Protein AF-A0A386C7W8-F1 (afdb_monomer)

Radius of gyration: 18.04 Å; Cα contacts (8 Å, |Δi|>4): 82; chains: 1; bounding box: 44×25×48 Å

Solvent-accessible surface area (backbone atoms only — not comparable to full-atom values): 5626 Å² total; per-residue (Å²): 112,78,83,61,65,72,89,78,61,90,92,57,64,83,84,50,58,56,78,46,75,53,76,37,80,68,48,54,60,81,79,42,95,68,82,95,74,76,75,86,67,81,98,63,69,48,58,48,79,43,73,66,66,63,45,79,48,74,40,78,89,79,74,44,78,48,80,35,64,56,84,72,88,48,92,96,60,74,98,123

Sequence (80 aa):
MAETQADIPEGLPSTAAGIYGYLGYEMVRLMERLPDRHDRGLDLPDALLMRPTVLAVFDTLKDELYLTAPVYVRQGVNAR

Secondary structure (DSSP, 8-state):
-GGG--PPPTTS-GGGS--EEEE-GGGGGGTS---S---------SEEEE--S-EEEEETTTTEEEEE------TT----

Foldseek 3Di:
DVQQDDDDDPPDPPVLWDKDWDAAPCCVVVVDPDPPPDPDDPPDDRIDIDGDQWDWDQDPVVRDIDIHGDDGDDPPDDPD

Structure (mmCIF, N/CA/C/O backbone):
data_AF-A0A386C7W8-F1
#
_entry.id   AF-A0A386C7W8-F1
#
loop_
_atom_site.group_PDB
_atom_site.id
_atom_site.type_symbol
_atom_site.label_atom_id
_atom_site.label_alt_id
_atom_site.label_comp_id
_atom_site.label_asym_id
_atom_site.label_entity_id
_atom_site.label_seq_id
_atom_site.pdbx_PDB_ins_code
_atom_site.Cartn_x
_atom_site.Cartn_y
_atom_site.Cartn_z
_atom_site.occupancy
_atom_site.B_iso_or_equiv
_atom_site.auth_seq_id
_atom_site.auth_comp_id
_atom_site.auth_asym_id
_atom_site.auth_atom_id
_atom_site.pdbx_PDB_model_num
ATOM 1 N N . MET A 1 1 ? -5.055 11.259 -8.855 1.00 52.72 1 MET A N 1
ATOM 2 C CA . MET A 1 1 ? -4.552 11.156 -7.464 1.00 52.72 1 MET A CA 1
ATOM 3 C C . MET A 1 1 ? -5.592 11.596 -6.435 1.00 52.72 1 MET A C 1
ATOM 5 O O . MET A 1 1 ? -5.769 10.869 -5.471 1.00 52.72 1 MET A O 1
ATOM 9 N N . ALA A 1 2 ? -6.345 12.683 -6.661 1.00 62.19 2 ALA A N 1
ATOM 10 C CA . ALA A 1 2 ? -7.396 13.140 -5.735 1.00 62.19 2 ALA A CA 1
ATOM 11 C C . ALA A 1 2 ? -8.466 12.075 -5.398 1.00 62.19 2 ALA A C 1
ATOM 13 O O . ALA A 1 2 ? -8.921 11.994 -4.269 1.00 62.19 2 ALA A O 1
ATOM 14 N N . GLU A 1 3 ? -8.825 11.206 -6.348 1.00 66.94 3 GLU A N 1
ATOM 15 C CA . GLU A 1 3 ? -9.873 10.185 -6.160 1.00 66.94 3 GLU A CA 1
ATOM 16 C C . GLU A 1 3 ? -9.477 9.022 -5.226 1.00 66.94 3 GLU A C 1
ATOM 18 O O . GLU A 1 3 ? -10.300 8.182 -4.876 1.00 66.94 3 GLU A O 1
ATOM 23 N N . THR A 1 4 ? -8.199 8.906 -4.857 1.00 70.12 4 THR A N 1
ATOM 24 C CA . THR A 1 4 ? -7.717 7.896 -3.889 1.00 70.12 4 THR A CA 1
ATOM 25 C C . THR A 1 4 ? -7.040 8.539 -2.685 1.00 70.12 4 THR A C 1
ATOM 27 O O . THR A 1 4 ? -6.441 7.856 -1.861 1.00 70.12 4 THR A O 1
ATOM 30 N N . GLN A 1 5 ? -7.135 9.862 -2.572 1.00 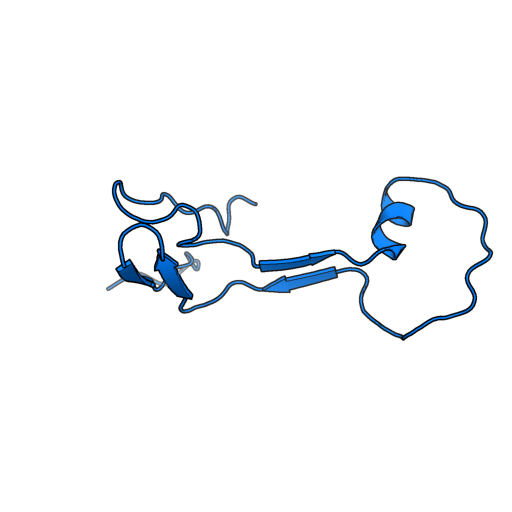79.38 5 GLN A N 1
ATOM 31 C CA . GLN A 1 5 ? -6.686 10.560 -1.386 1.00 79.38 5 GLN A CA 1
ATOM 32 C C . GLN A 1 5 ? -7.615 10.191 -0.227 1.00 79.38 5 GLN A C 1
ATOM 34 O O . GLN A 1 5 ? -8.833 10.324 -0.332 1.00 79.38 5 GLN A O 1
ATOM 39 N N . ALA A 1 6 ? -7.025 9.716 0.862 1.00 81.62 6 ALA A N 1
ATOM 40 C CA . ALA A 1 6 ? -7.723 9.408 2.095 1.00 81.62 6 ALA A CA 1
ATOM 41 C C .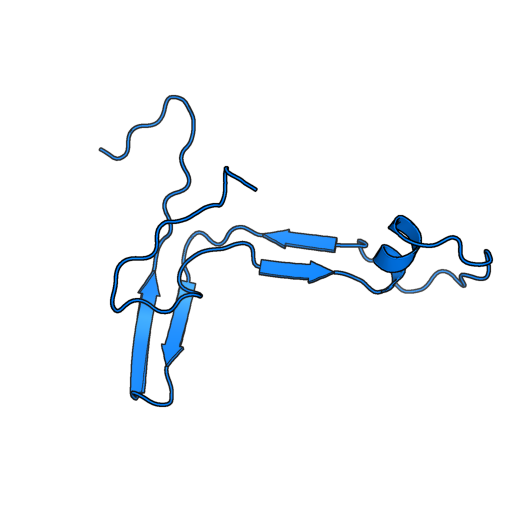 ALA A 1 6 ? -7.116 10.259 3.207 1.00 81.62 6 ALA A C 1
ATOM 43 O O . ALA A 1 6 ? -5.893 10.345 3.320 1.00 81.62 6 ALA A O 1
ATOM 44 N N . ASP A 1 7 ? -7.975 10.895 3.997 1.00 85.50 7 ASP A N 1
ATOM 45 C CA . ASP A 1 7 ? -7.564 11.485 5.264 1.00 85.50 7 ASP A CA 1
ATOM 46 C C . ASP A 1 7 ? -7.519 10.360 6.298 1.00 85.50 7 ASP A C 1
ATOM 48 O O . ASP A 1 7 ? -8.526 9.680 6.514 1.00 85.50 7 ASP A O 1
ATOM 52 N N . ILE A 1 8 ? -6.334 10.087 6.844 1.00 85.19 8 ILE A N 1
ATOM 53 C CA . ILE A 1 8 ? -6.123 8.972 7.768 1.00 85.19 8 ILE A CA 1
ATOM 54 C C . ILE A 1 8 ? -6.258 9.510 9.194 1.00 85.19 8 ILE A C 1
ATOM 56 O O . ILE A 1 8 ? -5.448 10.349 9.590 1.00 85.19 8 ILE A O 1
ATOM 60 N N . PRO A 1 9 ? -7.243 9.030 9.975 1.00 86.06 9 PRO A N 1
ATOM 61 C CA . PRO A 1 9 ? -7.391 9.411 11.373 1.00 86.06 9 PRO A CA 1
ATOM 62 C C . PRO A 1 9 ? -6.117 9.177 12.186 1.00 86.06 9 PRO A C 1
ATOM 64 O O . PRO A 1 9 ? -5.392 8.201 11.969 1.00 86.06 9 PRO A O 1
ATOM 67 N N . GLU A 1 10 ? -5.888 10.034 13.181 1.00 85.50 10 GLU A N 1
ATOM 68 C CA . GLU A 1 10 ? -4.808 9.831 14.144 1.00 85.50 10 GLU A CA 1
ATOM 69 C C . GLU A 1 10 ? -4.940 8.467 14.838 1.00 85.50 10 GLU A C 1
ATOM 71 O O . GLU A 1 10 ? -6.028 8.038 15.223 1.00 85.50 10 GLU A O 1
ATOM 76 N N . GLY A 1 11 ? -3.809 7.775 14.988 1.00 85.81 11 GLY A N 1
ATOM 77 C CA . GLY A 1 11 ? -3.748 6.449 15.603 1.00 85.81 11 GLY A CA 1
ATOM 78 C C . GLY A 1 11 ? -3.921 5.275 14.635 1.00 85.81 11 GLY A C 1
ATOM 79 O O . GLY A 1 11 ? -3.642 4.148 15.034 1.00 85.81 11 GLY A O 1
ATOM 80 N N . LEU A 1 12 ? -4.300 5.505 13.372 1.00 87.88 12 LEU A N 1
ATOM 81 C CA . LEU A 1 12 ? -4.254 4.468 12.336 1.00 87.88 12 LEU A CA 1
ATOM 82 C C . LEU A 1 12 ? -2.907 4.468 11.591 1.00 87.88 12 LEU A C 1
ATOM 84 O O . LEU A 1 12 ? -2.307 5.529 11.396 1.00 87.88 12 LEU A O 1
ATOM 88 N N . PRO A 1 13 ? -2.423 3.299 11.129 1.00 88.00 13 PRO A N 1
ATOM 89 C CA . PRO A 1 13 ? -1.250 3.233 10.265 1.00 88.00 13 PRO A CA 1
ATOM 90 C C . PRO A 1 13 ? -1.449 4.061 8.992 1.00 88.00 13 PRO A C 1
ATOM 92 O O . PRO A 1 13 ? -2.515 4.029 8.382 1.00 88.00 13 PRO A O 1
ATOM 95 N N . SER A 1 14 ? -0.401 4.736 8.517 1.00 85.50 14 SER A N 1
ATOM 96 C CA . SER A 1 14 ? -0.457 5.492 7.252 1.00 85.50 14 SER A CA 1
ATOM 97 C C . SER A 1 14 ? -0.765 4.606 6.038 1.00 85.50 14 SER A C 1
ATOM 99 O O . SER A 1 14 ? -1.274 5.079 5.028 1.00 85.50 14 SER A O 1
ATOM 101 N N . THR A 1 15 ? -0.504 3.304 6.149 1.00 87.19 15 THR A N 1
ATOM 102 C CA . THR A 1 15 ? -0.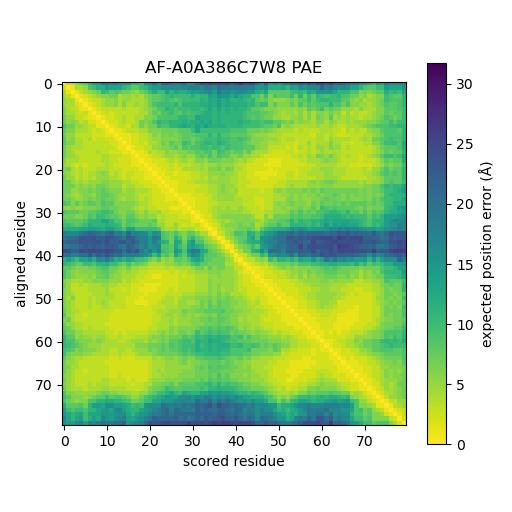826 2.273 5.158 1.00 87.19 15 THR A CA 1
ATOM 103 C C . THR A 1 15 ? -2.273 1.775 5.243 1.00 87.19 15 THR A C 1
ATOM 105 O O . THR A 1 15 ? -2.601 0.789 4.589 1.00 87.19 15 THR A O 1
ATOM 108 N N . ALA A 1 16 ? -3.145 2.414 6.029 1.00 88.12 16 ALA A N 1
ATOM 109 C CA . ALA A 1 16 ? -4.545 2.020 6.207 1.00 88.12 16 ALA A CA 1
ATOM 110 C C . ALA A 1 16 ? -5.435 2.247 4.970 1.00 88.12 16 ALA A C 1
ATOM 112 O O . ALA A 1 16 ? -6.510 1.649 4.883 1.00 88.12 16 ALA A O 1
ATOM 113 N N . ALA A 1 17 ? -5.021 3.101 4.031 1.00 89.31 17 ALA A N 1
ATOM 114 C CA . ALA A 1 17 ? -5.688 3.304 2.751 1.00 89.31 17 ALA A CA 1
ATOM 115 C C . ALA A 1 17 ? -4.684 3.778 1.693 1.00 89.31 17 ALA A C 1
ATOM 117 O O . ALA A 1 17 ? -3.753 4.520 1.993 1.00 89.31 17 ALA A O 1
ATOM 118 N N . GLY A 1 18 ? -4.891 3.382 0.437 1.00 88.06 18 GLY A N 1
ATOM 119 C CA . GLY A 1 18 ? -4.017 3.793 -0.658 1.00 88.06 18 GLY A CA 1
ATOM 120 C C . GLY A 1 18 ? -4.211 2.986 -1.937 1.00 88.06 18 GLY A C 1
ATOM 121 O O . GLY A 1 18 ? -5.197 2.260 -2.094 1.00 88.06 18 GLY A O 1
ATOM 122 N N . ILE A 1 19 ? -3.249 3.138 -2.847 1.00 91.31 19 ILE A N 1
ATOM 123 C CA . ILE A 1 19 ? -3.094 2.328 -4.058 1.00 91.31 19 ILE A CA 1
ATOM 124 C C . ILE A 1 19 ? -1.895 1.405 -3.852 1.00 91.31 19 ILE A C 1
ATOM 126 O O . ILE A 1 19 ? -0.834 1.861 -3.433 1.00 91.31 19 ILE A O 1
ATOM 130 N N . TYR A 1 20 ? -2.059 0.128 -4.180 1.00 91.94 20 TYR A N 1
ATOM 131 C CA . TYR A 1 20 ? -1.045 -0.907 -3.982 1.00 91.94 20 TYR A CA 1
ATOM 132 C C . TYR A 1 20 ? -0.797 -1.647 -5.282 1.00 91.94 20 TYR A C 1
ATOM 134 O O . TYR A 1 20 ? -1.684 -1.733 -6.123 1.00 91.94 20 TYR A O 1
ATOM 142 N N . GLY A 1 21 ? 0.390 -2.214 -5.440 1.00 93.62 21 GLY A N 1
ATOM 143 C CA . GLY A 1 21 ? 0.729 -3.004 -6.6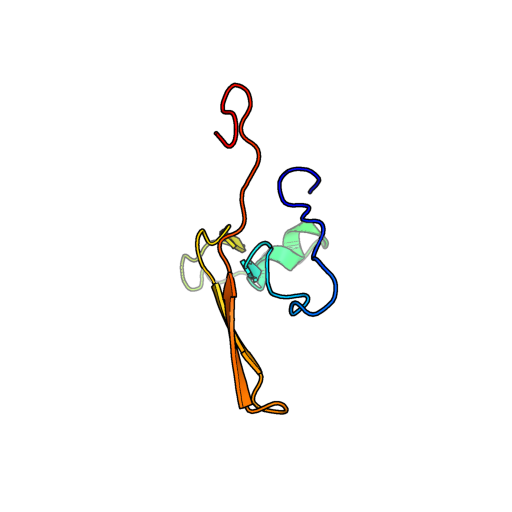11 1.00 93.62 21 GLY A CA 1
ATOM 144 C 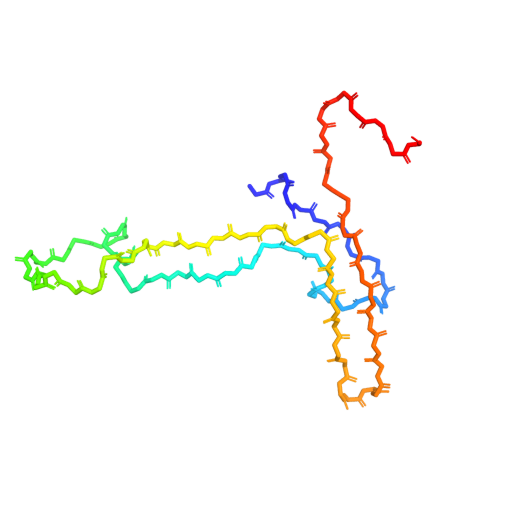C . GLY A 1 21 ? 2.189 -2.831 -6.981 1.00 93.62 21 GLY A C 1
ATOM 145 O O . GLY A 1 21 ? 3.021 -2.636 -6.097 1.00 93.62 21 GLY A O 1
ATOM 146 N N . TYR A 1 22 ? 2.499 -2.913 -8.270 1.00 93.81 22 TYR A N 1
ATOM 147 C CA . TYR A 1 22 ? 3.871 -2.838 -8.750 1.00 93.81 22 TYR A CA 1
ATOM 148 C C . TYR A 1 22 ? 4.017 -1.943 -9.972 1.00 93.81 22 TYR A C 1
ATOM 150 O O . TYR A 1 22 ? 3.088 -1.756 -10.762 1.00 93.81 22 TYR A O 1
ATOM 158 N N . LEU A 1 23 ? 5.238 -1.436 -10.106 1.00 93.19 23 LEU A N 1
ATOM 159 C CA . LEU A 1 23 ? 5.759 -0.741 -11.267 1.00 93.19 23 LEU A CA 1
ATOM 160 C C . LEU A 1 23 ? 6.874 -1.626 -11.832 1.00 93.19 23 LEU A C 1
ATOM 162 O O . LEU A 1 23 ? 7.866 -1.899 -11.155 1.00 93.19 23 LEU A O 1
ATOM 166 N N . GLY A 1 24 ? 6.653 -2.155 -13.023 1.00 89.44 24 GLY A N 1
ATOM 167 C CA . GLY A 1 24 ? 7.579 -3.003 -13.753 1.00 89.44 24 GLY A CA 1
ATOM 168 C C . GLY A 1 24 ? 8.780 -2.213 -14.254 1.00 89.44 24 GLY A C 1
ATOM 169 O O . GLY A 1 24 ? 8.726 -0.997 -14.435 1.00 89.44 24 GLY A O 1
ATOM 170 N N . TYR A 1 25 ? 9.878 -2.926 -14.496 1.00 86.12 25 TYR A N 1
ATOM 171 C CA . TYR A 1 25 ? 11.136 -2.321 -14.934 1.00 86.12 25 TYR A CA 1
ATOM 172 C C . TYR A 1 25 ? 10.969 -1.490 -16.214 1.00 86.12 25 TYR A C 1
ATOM 174 O O . TYR A 1 25 ? 11.494 -0.384 -16.310 1.00 86.12 25 TYR A O 1
ATOM 182 N N . GLU A 1 26 ? 10.159 -1.979 -17.154 1.00 83.94 26 GLU A N 1
ATOM 183 C CA . GLU A 1 26 ? 9.933 -1.344 -18.453 1.00 83.94 26 GLU A CA 1
ATOM 184 C C . GLU A 1 26 ? 9.247 0.033 -18.363 1.00 83.94 26 GLU A C 1
ATOM 186 O O . GLU A 1 26 ? 9.388 0.840 -19.285 1.00 83.94 26 GLU A O 1
ATOM 191 N N . MET A 1 27 ? 8.638 0.398 -17.221 1.00 88.38 27 MET A N 1
ATOM 192 C CA . MET A 1 27 ? 8.117 1.756 -16.996 1.00 88.38 27 MET A CA 1
ATOM 193 C C . MET A 1 27 ? 9.168 2.855 -17.148 1.00 88.38 27 MET A C 1
ATOM 195 O O . MET A 1 27 ? 8.811 3.990 -17.466 1.00 88.38 27 MET A O 1
ATOM 199 N N . VAL A 1 28 ? 10.454 2.553 -16.938 1.00 87.94 28 VAL A N 1
ATOM 200 C CA . VAL A 1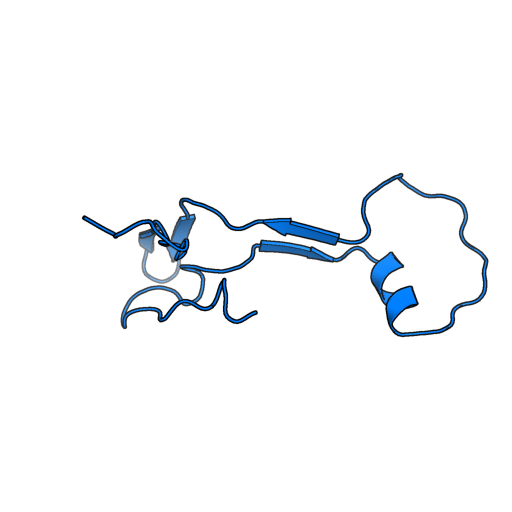 28 ? 11.537 3.537 -17.099 1.00 87.94 28 VAL A CA 1
ATOM 201 C C . VAL A 1 28 ? 11.567 4.137 -18.511 1.00 87.94 28 VAL A C 1
ATOM 203 O O . VAL A 1 28 ? 11.900 5.311 -18.679 1.00 87.94 28 VAL A O 1
ATOM 206 N N . ARG A 1 29 ? 11.117 3.387 -19.527 1.00 87.25 29 ARG A N 1
ATOM 207 C CA . ARG A 1 29 ? 11.029 3.858 -20.921 1.00 87.25 29 ARG A CA 1
ATOM 208 C C . ARG A 1 29 ? 10.019 4.984 -21.125 1.00 87.25 29 ARG A C 1
ATOM 210 O O . ARG A 1 29 ? 10.102 5.700 -22.119 1.00 87.25 29 ARG A O 1
ATOM 217 N N . LEU A 1 30 ? 9.074 5.156 -20.200 1.00 87.38 30 LEU A N 1
ATOM 218 C CA . LEU A 1 30 ? 8.138 6.282 -20.223 1.00 87.38 30 LEU A CA 1
ATOM 219 C C . LEU A 1 30 ? 8.809 7.599 -19.807 1.00 87.38 30 LEU A C 1
ATOM 221 O O . LEU A 1 30 ? 8.285 8.668 -20.112 1.00 87.38 30 LEU A O 1
ATOM 225 N N . MET A 1 31 ? 9.959 7.528 -19.130 1.00 90.81 31 MET A N 1
ATOM 226 C CA . MET A 1 31 ? 10.704 8.691 -18.641 1.00 90.81 31 MET A CA 1
ATOM 227 C C . MET A 1 31 ? 11.984 8.940 -19.448 1.00 90.81 31 MET A C 1
ATOM 229 O O . MET A 1 31 ? 12.400 10.088 -19.595 1.00 90.81 31 MET A O 1
ATOM 233 N N . GLU A 1 32 ? 12.593 7.890 -20.008 1.00 89.00 32 GLU A N 1
ATOM 234 C CA . GLU A 1 32 ? 13.870 7.971 -20.721 1.00 89.00 32 GLU A CA 1
ATOM 235 C C . GLU A 1 32 ? 13.837 7.291 -22.096 1.00 89.00 32 GLU A C 1
ATOM 237 O O . GLU A 1 32 ? 13.213 6.249 -22.298 1.00 89.00 32 GLU A O 1
ATOM 242 N N . ARG A 1 33 ? 14.584 7.848 -23.060 1.00 87.06 33 ARG A N 1
ATOM 243 C CA . ARG A 1 33 ? 14.827 7.187 -24.350 1.00 87.06 33 ARG A CA 1
ATOM 244 C C . ARG A 1 33 ? 15.934 6.157 -24.206 1.00 87.06 33 ARG A C 1
ATOM 246 O O . ARG A 1 33 ? 17.109 6.510 -24.142 1.00 87.06 33 ARG A O 1
ATOM 253 N N . LEU A 1 34 ? 15.549 4.890 -24.239 1.00 84.00 34 LEU A N 1
ATOM 254 C CA . LEU A 1 34 ? 16.471 3.762 -24.220 1.00 84.00 34 LEU A CA 1
ATOM 255 C C . LEU A 1 34 ? 16.603 3.133 -25.615 1.00 84.00 34 LEU A C 1
ATOM 257 O O . LEU A 1 34 ? 15.645 3.155 -26.390 1.00 84.00 34 LEU A O 1
ATOM 261 N N . PRO A 1 35 ? 17.775 2.568 -25.954 1.00 83.81 35 PRO A N 1
ATOM 262 C CA . PRO A 1 35 ? 17.949 1.832 -27.198 1.00 83.81 35 PRO A CA 1
ATOM 263 C C . PRO A 1 35 ? 17.000 0.628 -27.257 1.00 83.81 35 PRO A C 1
ATOM 265 O O . PRO A 1 35 ? 16.756 -0.053 -26.255 1.00 83.81 35 PRO A O 1
ATOM 268 N N . ASP A 1 36 ? 16.476 0.367 -28.452 1.00 71.12 36 ASP A N 1
ATOM 269 C CA . ASP A 1 36 ? 15.488 -0.681 -28.702 1.00 71.12 36 ASP A CA 1
ATOM 270 C C . ASP A 1 36 ? 16.188 -2.047 -28.822 1.00 71.12 36 ASP A C 1
ATOM 272 O O . ASP A 1 36 ? 16.522 -2.531 -29.902 1.00 71.12 36 ASP A O 1
ATOM 276 N N . ARG A 1 37 ? 16.559 -2.604 -27.665 1.00 67.88 37 ARG A N 1
ATOM 277 C CA . ARG A 1 37 ? 17.258 -3.892 -27.507 1.00 67.88 37 ARG A CA 1
ATOM 278 C C . ARG A 1 37 ? 16.488 -4.844 -26.592 1.00 67.88 37 ARG A C 1
ATOM 280 O O . ARG A 1 37 ? 17.083 -5.569 -25.801 1.00 67.88 37 ARG A O 1
ATOM 287 N N . HIS A 1 38 ? 15.162 -4.791 -26.641 1.00 66.75 38 HIS A N 1
ATOM 288 C CA . HIS A 1 38 ? 14.333 -5.587 -25.750 1.00 66.75 38 HIS A CA 1
ATOM 289 C C . HIS A 1 38 ? 14.048 -6.970 -26.355 1.00 66.75 38 HIS A C 1
ATOM 291 O O . HIS A 1 38 ? 13.167 -7.117 -27.205 1.00 66.75 38 HIS A O 1
ATOM 297 N N . ASP A 1 39 ? 14.754 -8.000 -25.883 1.00 67.56 39 ASP A N 1
ATOM 298 C CA . ASP A 1 39 ? 14.282 -9.380 -26.025 1.00 67.56 39 ASP A CA 1
ATOM 299 C C . ASP A 1 39 ? 12.978 -9.494 -25.237 1.00 67.56 39 ASP A C 1
ATOM 301 O O . ASP A 1 39 ? 12.956 -9.216 -24.039 1.00 67.56 39 ASP A O 1
ATOM 305 N N . ARG A 1 40 ? 11.865 -9.817 -25.910 1.00 62.66 40 ARG A N 1
ATOM 306 C CA . ARG A 1 40 ? 10.543 -9.887 -25.268 1.00 62.66 40 ARG A CA 1
ATOM 307 C C . ARG A 1 40 ? 10.590 -10.877 -24.101 1.00 62.66 40 ARG A C 1
ATOM 309 O O . ARG A 1 40 ? 10.586 -12.085 -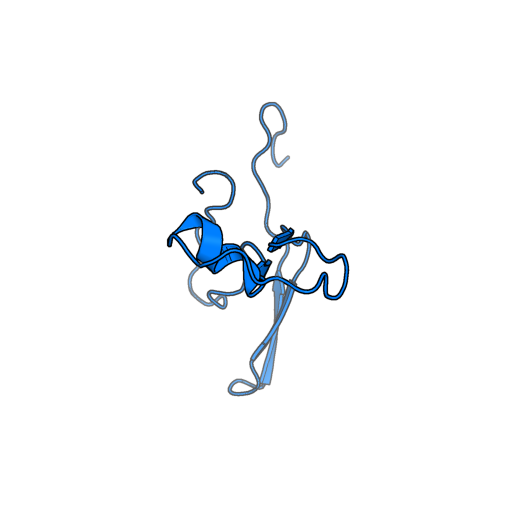24.316 1.00 62.66 40 ARG A O 1
ATOM 316 N N . GLY A 1 41 ? 10.676 -10.334 -22.887 1.00 71.94 41 GLY A N 1
ATOM 317 C CA . GLY A 1 41 ? 10.594 -11.064 -21.632 1.00 71.94 41 GLY A CA 1
ATOM 318 C C . GLY A 1 41 ? 9.189 -11.608 -21.375 1.00 71.94 41 GLY A C 1
ATOM 319 O O . GLY A 1 41 ? 8.419 -11.884 -22.292 1.00 71.94 41 GLY A O 1
ATOM 320 N N . LEU A 1 42 ? 8.852 -11.777 -20.100 1.00 74.19 42 LEU A N 1
ATOM 321 C CA . LEU A 1 42 ? 7.521 -12.211 -19.683 1.00 74.19 42 LEU A CA 1
ATOM 322 C C . LEU A 1 42 ? 6.502 -11.126 -20.078 1.00 74.19 42 LEU A C 1
ATOM 324 O O . LEU A 1 42 ? 6.718 -9.964 -19.748 1.00 74.19 42 LEU A O 1
ATOM 328 N N . ASP A 1 43 ? 5.432 -11.500 -20.789 1.00 82.69 43 ASP A N 1
ATOM 329 C CA . ASP A 1 43 ? 4.339 -10.625 -21.260 1.00 82.69 43 ASP A CA 1
ATOM 330 C C . ASP A 1 43 ? 3.500 -10.099 -20.079 1.00 82.69 43 ASP A C 1
ATOM 332 O O . ASP A 1 43 ? 2.369 -10.515 -19.828 1.00 82.69 43 ASP A O 1
ATOM 336 N N . LEU A 1 44 ? 4.131 -9.258 -19.263 1.00 86.94 44 LEU A N 1
ATOM 337 C CA . LEU A 1 44 ? 3.591 -8.676 -18.045 1.00 86.94 44 LEU A CA 1
ATOM 338 C C . LEU A 1 44 ? 3.275 -7.199 -18.291 1.00 86.94 44 LEU A C 1
ATOM 340 O O . LEU A 1 44 ? 3.981 -6.540 -19.054 1.00 86.94 44 LEU A O 1
ATOM 344 N N . PRO A 1 45 ? 2.246 -6.650 -17.629 1.00 88.25 45 PRO A N 1
ATOM 345 C CA . PRO A 1 45 ? 1.962 -5.230 -17.734 1.00 88.25 45 PRO A CA 1
ATOM 346 C C . PRO A 1 45 ? 3.074 -4.403 -17.075 1.00 88.25 45 PRO A C 1
ATOM 348 O O . PRO A 1 45 ? 3.627 -4.789 -16.044 1.00 88.25 45 PRO A O 1
ATOM 351 N N . ASP A 1 46 ? 3.336 -3.218 -17.628 1.00 87.75 46 ASP A N 1
ATOM 352 C CA . ASP A 1 46 ? 4.318 -2.274 -17.080 1.00 87.75 46 ASP A CA 1
ATOM 353 C C . ASP A 1 46 ? 3.951 -1.814 -15.669 1.00 87.75 46 ASP A C 1
ATOM 355 O O . ASP A 1 46 ? 4.823 -1.516 -14.869 1.00 87.75 46 ASP A O 1
ATOM 359 N N . ALA A 1 47 ? 2.665 -1.755 -15.334 1.00 92.50 47 ALA A N 1
ATOM 360 C CA . ALA A 1 47 ? 2.204 -1.455 -13.989 1.00 92.50 47 ALA A CA 1
ATOM 361 C C . ALA A 1 47 ? 0.893 -2.175 -13.706 1.00 92.50 47 ALA A C 1
ATOM 363 O O . ALA A 1 47 ? 0.004 -2.238 -14.558 1.00 92.50 47 ALA A O 1
ATOM 364 N N . LEU A 1 48 ? 0.734 -2.630 -12.468 1.00 93.50 48 LEU A N 1
ATOM 365 C CA . LEU A 1 48 ? -0.556 -3.055 -11.945 1.00 93.50 48 LEU A CA 1
ATOM 366 C C . LEU A 1 48 ? -0.768 -2.380 -10.606 1.00 93.50 48 LEU A C 1
ATOM 368 O O . LEU A 1 48 ? 0.027 -2.556 -9.690 1.00 93.50 48 LEU A O 1
ATOM 372 N N . LEU A 1 49 ? -1.846 -1.612 -10.507 1.00 93.50 49 LEU A N 1
ATOM 373 C CA . LEU A 1 49 ? -2.204 -0.836 -9.332 1.00 93.50 49 LEU A CA 1
ATOM 374 C C . LEU A 1 49 ? -3.658 -1.132 -8.958 1.00 93.50 49 LEU A C 1
ATOM 376 O O . LEU A 1 49 ? -4.544 -1.113 -9.812 1.00 93.50 49 LEU A O 1
ATOM 380 N N . MET A 1 50 ? -3.910 -1.395 -7.681 1.00 91.75 50 MET A N 1
ATOM 381 C CA . MET A 1 50 ? -5.215 -1.754 -7.139 1.00 91.75 50 MET A CA 1
ATOM 382 C C . MET A 1 50 ? -5.592 -0.880 -5.943 1.00 91.75 50 MET A C 1
ATOM 384 O O . MET A 1 50 ? -4.736 -0.439 -5.176 1.00 91.75 50 MET A O 1
ATOM 388 N N . ARG A 1 51 ? -6.901 -0.666 -5.779 1.00 91.44 51 ARG A N 1
ATOM 389 C CA . ARG A 1 51 ? -7.522 -0.016 -4.617 1.00 91.44 51 ARG A CA 1
ATOM 390 C C . ARG A 1 51 ? -8.202 -1.090 -3.761 1.00 91.44 51 ARG A C 1
ATOM 392 O O . ARG A 1 51 ? -9.269 -1.562 -4.161 1.00 91.44 51 ARG A O 1
ATOM 399 N N . PRO A 1 52 ? -7.595 -1.538 -2.652 1.00 91.50 52 PRO A N 1
ATOM 400 C CA . PRO A 1 52 ? -8.169 -2.593 -1.830 1.00 91.50 52 PRO A CA 1
ATOM 401 C C . PRO A 1 52 ? -9.434 -2.106 -1.125 1.00 91.50 52 PRO A C 1
ATOM 403 O O . PRO A 1 52 ? -9.497 -0.973 -0.662 1.00 91.50 52 PRO A O 1
ATOM 406 N N . THR A 1 53 ? -10.436 -2.972 -1.002 1.00 91.38 53 THR A N 1
ATOM 407 C CA . THR A 1 53 ? -11.660 -2.668 -0.242 1.00 91.38 53 THR A CA 1
ATOM 408 C C . THR A 1 53 ? -11.506 -2.937 1.252 1.00 91.38 53 THR A C 1
ATOM 410 O O . THR A 1 53 ? -12.263 -2.391 2.046 1.00 91.38 53 THR A O 1
ATOM 413 N N . VAL A 1 54 ? -10.549 -3.790 1.630 1.00 93.31 54 VAL A N 1
ATOM 414 C CA . VAL A 1 54 ? -10.216 -4.148 3.013 1.00 93.31 54 VAL A CA 1
ATOM 415 C C . VAL A 1 54 ? -8.702 -4.326 3.120 1.00 93.31 54 VAL A C 1
ATOM 417 O O . VAL A 1 54 ? -8.095 -4.920 2.226 1.00 93.31 54 VAL A O 1
ATOM 420 N N . LEU A 1 55 ? -8.103 -3.837 4.206 1.00 93.69 55 LEU A N 1
ATOM 421 C CA . LEU A 1 55 ? -6.701 -4.051 4.552 1.00 93.69 55 LEU A CA 1
ATOM 422 C C . LEU A 1 55 ? -6.570 -4.579 5.981 1.00 93.69 55 LEU A C 1
ATOM 424 O O . LEU A 1 55 ? -7.258 -4.120 6.888 1.00 93.69 55 LEU A O 1
ATOM 428 N N . ALA A 1 56 ? -5.653 -5.525 6.166 1.00 94.31 56 ALA A N 1
ATOM 429 C CA . ALA A 1 56 ? -5.215 -6.021 7.463 1.00 94.31 56 ALA A CA 1
ATOM 430 C C . ALA A 1 56 ? -3.751 -5.611 7.653 1.00 94.31 56 ALA A C 1
ATOM 432 O O . ALA A 1 56 ? -2.873 -6.093 6.934 1.00 94.31 56 ALA A O 1
ATOM 433 N N . VAL A 1 57 ? -3.494 -4.688 8.577 1.00 92.88 57 VAL A N 1
ATOM 434 C CA . VAL A 1 57 ? -2.156 -4.162 8.861 1.00 92.88 57 VAL A CA 1
ATOM 435 C C . VAL A 1 57 ? -1.689 -4.717 10.198 1.00 92.88 57 VAL A C 1
ATOM 437 O O . VAL A 1 57 ? -2.290 -4.442 11.233 1.00 92.88 57 VAL A O 1
ATOM 440 N N . PHE A 1 58 ? -0.615 -5.500 10.161 1.00 93.69 58 PHE A N 1
ATOM 441 C CA . PHE A 1 58 ? 0.022 -6.065 11.346 1.00 93.69 58 PHE A CA 1
ATOM 442 C C . PHE A 1 58 ? 1.153 -5.141 11.798 1.00 93.69 58 PHE A C 1
ATOM 444 O O . PHE A 1 58 ? 2.155 -5.001 11.093 1.00 93.69 58 PHE A O 1
ATOM 451 N N . ASP A 1 59 ? 0.991 -4.516 12.961 1.00 91.31 59 ASP A N 1
ATOM 452 C CA . ASP A 1 59 ? 2.058 -3.772 13.626 1.00 91.31 59 ASP A CA 1
ATOM 453 C C . ASP A 1 59 ? 2.755 -4.709 14.616 1.00 91.31 59 ASP A C 1
ATOM 455 O O . ASP A 1 59 ? 2.296 -4.918 15.738 1.00 91.31 59 ASP A O 1
ATOM 459 N N . THR A 1 60 ? 3.873 -5.296 14.191 1.00 92.06 60 THR A N 1
ATOM 460 C CA . THR A 1 60 ? 4.646 -6.231 15.020 1.00 92.06 60 THR A CA 1
ATOM 461 C C . THR A 1 60 ? 5.423 -5.548 16.142 1.00 92.06 60 THR A C 1
ATOM 463 O O . THR A 1 60 ? 5.888 -6.234 17.048 1.00 92.06 60 THR A O 1
ATOM 466 N N . LEU A 1 61 ? 5.584 -4.219 16.107 1.00 91.62 61 LEU A N 1
ATOM 467 C CA . LEU A 1 61 ? 6.253 -3.482 17.181 1.00 91.62 61 LEU A CA 1
ATOM 468 C C . LEU A 1 61 ? 5.314 -3.272 18.371 1.00 91.62 61 LEU A C 1
ATOM 470 O O . LEU A 1 61 ? 5.768 -3.314 19.513 1.00 91.62 61 LEU A O 1
ATOM 474 N N . LYS A 1 62 ? 4.023 -3.050 18.102 1.00 90.25 62 LYS A N 1
ATOM 475 C CA . LYS A 1 62 ? 2.978 -2.899 19.129 1.00 90.25 62 LYS A CA 1
ATOM 476 C C . LYS A 1 62 ? 2.189 -4.179 19.410 1.00 90.25 62 LYS A C 1
ATOM 478 O O . LYS A 1 62 ? 1.427 -4.198 20.368 1.00 90.25 62 LYS A O 1
ATOM 483 N N . ASP A 1 63 ? 2.390 -5.219 18.603 1.00 93.44 63 ASP A N 1
ATOM 484 C CA . ASP A 1 63 ? 1.627 -6.474 18.624 1.00 93.44 63 ASP A CA 1
ATOM 485 C C . ASP A 1 63 ? 0.116 -6.257 18.392 1.00 93.44 63 ASP A C 1
ATOM 487 O O . ASP A 1 63 ? -0.744 -6.817 19.068 1.00 93.44 63 ASP A O 1
ATOM 491 N N . GLU A 1 64 ? -0.216 -5.399 17.421 1.00 94.00 64 GLU A N 1
ATOM 492 C CA . GLU A 1 64 ? -1.590 -4.995 17.102 1.00 94.00 64 GLU A CA 1
ATOM 493 C C . GLU A 1 64 ? -1.966 -5.334 15.651 1.00 94.00 64 GLU A C 1
ATOM 495 O O . GLU A 1 64 ? -1.144 -5.276 14.732 1.00 94.00 64 GLU A O 1
ATOM 500 N N . LEU A 1 65 ? -3.248 -5.645 15.429 1.00 93.88 65 LEU A N 1
ATOM 501 C CA . LEU A 1 65 ? -3.841 -5.826 14.103 1.00 93.88 65 LEU A CA 1
ATOM 502 C C . LEU A 1 65 ? -4.880 -4.735 13.843 1.00 93.88 65 LEU A C 1
ATOM 504 O O . LEU A 1 65 ? -5.902 -4.656 14.525 1.00 93.88 65 LEU A O 1
ATOM 508 N N . TYR A 1 66 ? -4.658 -3.958 12.789 1.00 93.50 66 TYR A N 1
ATOM 509 C CA . TYR A 1 66 ? -5.610 -2.976 12.287 1.00 93.50 66 TYR A CA 1
ATOM 510 C C . TYR A 1 66 ? -6.360 -3.556 11.088 1.00 93.50 66 TYR A C 1
ATOM 512 O O . TYR A 1 66 ? -5.744 -3.929 10.089 1.00 93.50 66 TYR A O 1
ATOM 520 N N . LEU A 1 67 ? -7.690 -3.611 11.166 1.00 94.25 67 LEU A N 1
ATOM 521 C CA . LEU A 1 67 ? -8.552 -3.975 10.042 1.00 94.25 67 LEU A CA 1
ATOM 522 C C . LEU A 1 67 ? -9.264 -2.719 9.533 1.00 94.25 67 LEU A C 1
ATOM 524 O O . LEU A 1 67 ? -10.066 -2.127 10.254 1.00 94.25 67 LEU A O 1
ATOM 528 N N . THR A 1 68 ? -8.973 -2.306 8.302 1.00 92.44 68 THR A N 1
ATOM 529 C CA . THR A 1 68 ? -9.495 -1.062 7.723 1.00 92.44 68 THR A CA 1
ATOM 530 C C . THR A 1 68 ? -10.262 -1.334 6.433 1.00 92.44 68 THR A C 1
ATOM 532 O O . THR A 1 68 ? -9.933 -2.244 5.675 1.00 92.44 68 THR A O 1
ATOM 535 N N . ALA A 1 69 ? -11.312 -0.551 6.184 1.00 92.00 69 ALA A N 1
ATOM 536 C CA . ALA A 1 69 ? -12.131 -0.628 4.977 1.00 92.00 69 ALA A CA 1
ATOM 537 C C . ALA A 1 69 ? -12.297 0.785 4.391 1.00 92.00 69 ALA A C 1
ATOM 539 O O . ALA A 1 69 ? -13.200 1.518 4.802 1.00 92.00 69 ALA A O 1
ATOM 540 N N . PRO A 1 70 ? -11.392 1.222 3.496 1.00 88.31 70 PRO A N 1
ATOM 541 C CA . PRO A 1 70 ? -11.440 2.571 2.950 1.00 88.31 70 PRO A CA 1
ATOM 542 C C . PRO A 1 70 ? -12.685 2.784 2.083 1.00 88.31 70 PRO A C 1
ATOM 544 O O . PRO A 1 70 ? -13.016 1.974 1.214 1.00 88.31 70 PRO A O 1
ATOM 547 N N . VAL A 1 71 ? -13.361 3.914 2.294 1.00 86.56 71 VAL A N 1
ATOM 548 C CA . VAL A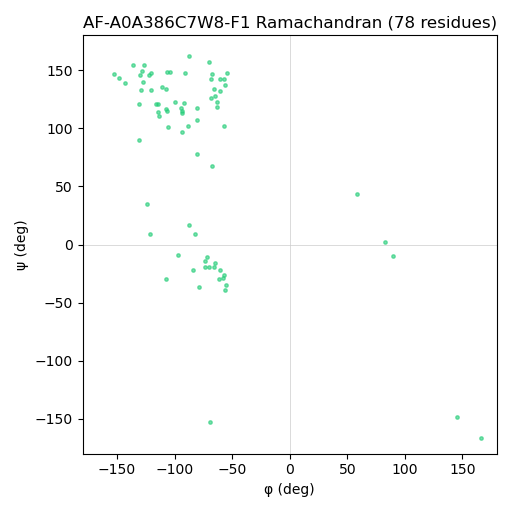 1 71 ? -14.518 4.321 1.491 1.00 86.56 71 VAL A CA 1
ATOM 549 C C . VAL A 1 71 ? -14.050 5.235 0.365 1.00 86.56 71 VAL A C 1
ATOM 551 O O . VAL A 1 71 ? -13.595 6.352 0.599 1.00 86.56 71 VAL A O 1
ATOM 554 N N . TYR A 1 72 ? -14.197 4.771 -0.873 1.00 82.75 72 TYR A N 1
ATOM 555 C CA . TYR A 1 72 ? -13.909 5.569 -2.063 1.00 82.75 72 TYR A CA 1
ATOM 556 C C . TYR A 1 72 ? -15.175 6.282 -2.533 1.00 82.75 72 TYR A C 1
ATOM 558 O O . TYR A 1 72 ? -16.181 5.636 -2.843 1.00 82.75 72 TYR A O 1
ATOM 566 N N . VAL A 1 73 ? -15.125 7.614 -2.597 1.00 80.19 73 VAL A N 1
ATOM 567 C CA . VAL A 1 73 ? -16.266 8.439 -3.008 1.00 80.19 73 VAL A CA 1
ATOM 568 C C . VAL A 1 73 ? -16.640 8.116 -4.453 1.00 80.19 73 VAL A C 1
ATOM 570 O O . VAL A 1 73 ? -15.826 8.262 -5.363 1.00 80.19 73 VAL A O 1
ATOM 573 N N . ARG A 1 74 ? -17.894 7.711 -4.674 1.00 79.12 74 ARG A N 1
ATOM 574 C CA . ARG A 1 74 ? -18.486 7.604 -6.012 1.00 79.12 74 ARG A CA 1
ATOM 575 C C . ARG A 1 74 ? -19.557 8.669 -6.167 1.00 79.12 74 ARG A C 1
ATOM 577 O O . ARG A 1 74 ? -20.374 8.863 -5.270 1.00 79.12 74 ARG A O 1
ATOM 584 N N . GLN A 1 75 ? -19.571 9.350 -7.310 1.00 77.75 75 GLN A N 1
ATOM 585 C CA . GLN A 1 75 ? -20.612 10.336 -7.582 1.00 77.75 75 GLN A CA 1
ATOM 586 C C . GLN A 1 75 ? -21.996 9.672 -7.568 1.00 77.75 75 GLN A C 1
ATOM 588 O O . GLN A 1 75 ? -22.190 8.619 -8.170 1.00 77.75 75 GLN A O 1
ATOM 593 N N . GLY A 1 76 ? -22.945 10.286 -6.857 1.00 78.94 76 GLY A N 1
ATOM 594 C CA . GLY A 1 76 ? -24.323 9.798 -6.746 1.00 78.94 76 GLY A CA 1
ATOM 595 C C . GLY A 1 76 ? -24.565 8.703 -5.700 1.00 78.94 76 GLY A C 1
ATOM 596 O O . GLY A 1 76 ? -25.703 8.263 -5.571 1.00 78.94 76 GLY A O 1
ATOM 597 N N . VAL A 1 77 ? -23.549 8.282 -4.935 1.00 77.62 77 VAL A N 1
ATOM 598 C CA . VAL A 1 77 ? -23.692 7.289 -3.854 1.00 77.62 77 VAL A CA 1
ATOM 599 C C . VAL A 1 77 ? -23.355 7.950 -2.517 1.00 77.62 77 VAL A C 1
ATOM 601 O O . VAL A 1 77 ? -22.255 8.473 -2.343 1.00 77.62 77 VAL A O 1
ATOM 604 N N . ASN A 1 78 ? -24.306 7.959 -1.580 1.00 72.81 78 ASN A N 1
ATOM 605 C CA . ASN A 1 78 ? -24.078 8.441 -0.217 1.00 72.81 78 ASN A CA 1
ATOM 606 C C . ASN A 1 78 ? -23.554 7.304 0.683 1.00 72.81 78 ASN A C 1
ATOM 608 O O . ASN A 1 78 ? -23.656 6.130 0.348 1.00 72.81 78 ASN A O 1
ATOM 612 N N . ALA A 1 79 ? -22.964 7.662 1.824 1.00 63.25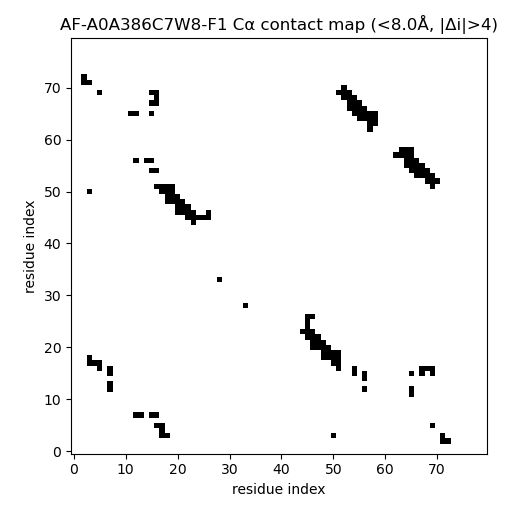 79 ALA A N 1
ATOM 613 C CA . ALA A 1 79 ? -22.410 6.711 2.793 1.00 63.25 79 ALA A CA 1
ATOM 614 C C . ALA A 1 79 ? -23.445 6.215 3.828 1.00 63.25 79 ALA A C 1
ATOM 616 O O . ALA A 1 79 ? -23.054 5.755 4.899 1.00 63.25 79 ALA A O 1
ATOM 617 N N . ARG A 1 80 ? -24.746 6.392 3.556 1.00 54.34 80 ARG A N 1
ATOM 618 C CA . ARG A 1 80 ? -25.842 6.017 4.461 1.00 54.34 80 ARG A CA 1
ATOM 619 C C . ARG A 1 80 ? -26.447 4.680 4.074 1.00 54.34 80 ARG A C 1
ATOM 621 O O . ARG A 1 80 ? -26.573 4.439 2.857 1.00 54.34 80 ARG A O 1
#

Mean predicted aligned error: 7.38 Å

pLDDT: mean 84.57, std 9.83, range [52.72, 94.31]

Nearest PDB structures (foldseek):
  7bvd-assembly1_A  TM=8.284E-01  e=2.392E-02  Mycolicibacterium smegmatis
  5cwa-assembly1_A  TM=8.652E-01  e=4.000E-02  Mycobacterium tuberculosis CDC1551
  7bvd-assembly1_B  TM=8.502E-01  e=5.173E-02  Mycolicibacterium smegmatis
  7pi1-assembly4_DDD  TM=9.038E-01  e=4.316E-01  Bacillus subtilis subsp. subtilis str. 168
  5kck-assembly1_A-2  TM=8.197E-01  e=2.934E-01  Streptococcus pneumoniae TIGR4